Protein AF-T1AMQ4-F1 (afdb_monomer_lite)

Structure (mmCIF, N/CA/C/O backbone):
data_AF-T1AMQ4-F1
#
_entry.id   AF-T1AMQ4-F1
#
loop_
_atom_site.group_PDB
_atom_site.id
_atom_site.type_symbol
_atom_site.label_atom_id
_atom_site.label_alt_id
_atom_site.label_comp_id
_atom_site.label_asym_id
_atom_site.label_entity_id
_atom_site.label_seq_id
_atom_site.pdbx_PDB_ins_code
_atom_site.Cartn_x
_atom_site.Cartn_y
_atom_site.Cartn_z
_atom_site.occupancy
_atom_site.B_iso_or_equiv
_atom_site.auth_seq_id
_atom_site.auth_comp_id
_atom_site.auth_asym_id
_atom_site.auth_atom_id
_atom_site.pdbx_PDB_model_num
ATOM 1 N N . MET A 1 1 ? -15.535 1.889 -0.264 1.00 90.69 1 MET A N 1
ATOM 2 C CA . MET A 1 1 ? -16.065 0.651 0.344 1.00 90.69 1 MET A CA 1
ATOM 3 C C . MET A 1 1 ? -16.489 -0.374 -0.692 1.00 90.69 1 MET A C 1
ATOM 5 O O . MET A 1 1 ? -15.820 -1.387 -0.730 1.00 90.69 1 MET A O 1
ATOM 9 N N . GLY A 1 2 ? -17.462 -0.121 -1.583 1.00 95.06 2 GLY A N 1
ATOM 10 C CA . GLY A 1 2 ? -17.962 -1.152 -2.522 1.00 95.06 2 GLY A CA 1
ATOM 11 C C . GLY A 1 2 ? -16.891 -1.963 -3.276 1.00 95.06 2 GLY A C 1
ATOM 12 O O . GLY A 1 2 ? -16.943 -3.185 -3.265 1.00 95.06 2 GLY A O 1
ATOM 13 N N . MET A 1 3 ? -15.860 -1.313 -3.836 1.00 96.38 3 MET A N 1
ATOM 14 C CA . MET A 1 3 ? -14.750 -2.031 -4.492 1.00 96.38 3 MET A CA 1
ATOM 15 C C . MET A 1 3 ? -13.943 -2.923 -3.535 1.00 96.38 3 MET A C 1
ATOM 17 O O . MET A 1 3 ? -13.538 -4.012 -3.921 1.00 96.38 3 MET A O 1
ATOM 21 N N . MET A 1 4 ? -13.717 -2.480 -2.294 1.00 97.81 4 MET A N 1
ATOM 22 C CA . MET A 1 4 ? -12.993 -3.271 -1.291 1.00 97.81 4 MET A CA 1
ATOM 23 C C . MET A 1 4 ? -13.820 -4.471 -0.836 1.00 97.81 4 MET A C 1
ATOM 25 O O . MET A 1 4 ? -13.257 -5.541 -0.640 1.00 97.81 4 MET A O 1
ATOM 29 N N . THR A 1 5 ? -15.141 -4.310 -0.709 1.00 98.25 5 THR A N 1
ATOM 30 C CA . THR A 1 5 ? -16.063 -5.411 -0.404 1.00 98.25 5 THR A CA 1
ATOM 31 C C . THR A 1 5 ? -15.952 -6.499 -1.466 1.00 98.25 5 THR A C 1
ATOM 33 O O . THR A 1 5 ? -15.580 -7.620 -1.145 1.00 98.25 5 THR A O 1
ATOM 36 N N . VAL A 1 6 ? -16.129 -6.137 -2.741 1.00 98.50 6 VAL A N 1
ATOM 37 C CA . VAL A 1 6 ? -16.009 -7.093 -3.852 1.00 98.50 6 VAL A CA 1
ATOM 38 C C . VAL A 1 6 ? -14.619 -7.730 -3.884 1.00 98.50 6 VAL A C 1
ATOM 40 O O . VAL A 1 6 ? -14.510 -8.944 -3.987 1.00 98.50 6 VAL A O 1
ATOM 43 N N . ALA A 1 7 ? -13.542 -6.947 -3.738 1.00 98.25 7 ALA A N 1
ATOM 44 C CA . ALA A 1 7 ? -12.181 -7.489 -3.708 1.00 98.25 7 ALA A CA 1
ATOM 45 C C . ALA A 1 7 ? -11.971 -8.505 -2.571 1.00 98.25 7 ALA A C 1
ATOM 47 O O . ALA A 1 7 ? -11.288 -9.502 -2.770 1.00 98.25 7 ALA A O 1
ATOM 48 N N . THR A 1 8 ? -12.571 -8.271 -1.402 1.00 98.12 8 THR A N 1
ATOM 49 C CA . THR A 1 8 ? -12.505 -9.182 -0.244 1.00 98.12 8 THR A CA 1
ATOM 50 C C . THR A 1 8 ? -13.215 -10.507 -0.526 1.00 98.12 8 THR A C 1
ATOM 52 O O . THR A 1 8 ? -12.773 -11.551 -0.053 1.00 98.12 8 THR A O 1
ATOM 55 N N . GLU A 1 9 ? -14.294 -10.469 -1.309 1.00 97.81 9 GLU A N 1
ATOM 56 C CA . GLU A 1 9 ? -15.089 -11.643 -1.682 1.00 97.81 9 GLU A CA 1
ATOM 57 C C . GLU A 1 9 ? -14.440 -12.471 -2.798 1.00 97.81 9 GLU A C 1
ATOM 59 O O . GLU A 1 9 ? -14.541 -13.696 -2.788 1.00 97.81 9 GLU A O 1
ATOM 64 N N . VAL A 1 10 ? -13.788 -11.818 -3.768 1.00 98.19 10 VAL A N 1
ATOM 65 C CA . VAL A 1 10 ? -13.337 -12.481 -5.008 1.00 98.19 10 VAL A CA 1
ATOM 66 C C . VAL A 1 10 ? -11.830 -12.727 -5.091 1.00 98.19 10 VAL A C 1
ATOM 68 O O . VAL A 1 10 ? -11.391 -13.458 -5.977 1.00 98.19 10 VAL A O 1
ATOM 71 N N . ILE A 1 11 ? -11.023 -12.127 -4.209 1.00 98.31 11 ILE A N 1
ATOM 72 C CA . ILE A 1 11 ? -9.564 -12.302 -4.198 1.00 98.31 11 ILE A CA 1
ATOM 73 C C . ILE A 1 11 ? -9.145 -13.071 -2.950 1.00 98.31 11 ILE A C 1
ATOM 75 O O . ILE A 1 11 ? -9.345 -12.630 -1.819 1.00 98.31 11 ILE A O 1
ATOM 79 N N . ASP A 1 12 ? -8.457 -14.186 -3.176 1.00 98.25 12 ASP A N 1
ATOM 80 C CA . ASP A 1 12 ? -7.805 -14.959 -2.130 1.00 98.25 12 ASP A CA 1
ATOM 81 C C . ASP A 1 12 ? -6.280 -14.859 -2.261 1.00 98.25 12 ASP A C 1
ATOM 83 O O . ASP A 1 12 ? -5.667 -15.447 -3.157 1.00 98.25 12 ASP A O 1
ATOM 87 N N . LEU A 1 13 ? -5.650 -14.111 -1.348 1.00 97.62 13 LEU A N 1
ATOM 88 C CA . LEU A 1 13 ? -4.200 -13.931 -1.339 1.00 97.62 13 LEU A CA 1
ATOM 89 C C . LEU A 1 13 ? -3.428 -15.220 -1.077 1.00 97.62 13 LEU A C 1
ATOM 91 O O . LEU A 1 13 ? -2.251 -15.281 -1.426 1.00 97.62 13 LEU A O 1
ATOM 95 N N . THR A 1 14 ? -4.051 -16.246 -0.491 1.00 96.56 14 THR A N 1
ATOM 96 C CA . THR A 1 14 ? -3.377 -17.530 -0.248 1.00 96.56 14 THR A CA 1
ATOM 97 C C . THR A 1 14 ? -3.033 -18.264 -1.545 1.00 96.56 14 THR A C 1
ATOM 99 O O . THR A 1 14 ? -2.117 -19.084 -1.555 1.00 96.56 14 THR A O 1
ATOM 102 N N . HIS A 1 15 ? -3.696 -17.900 -2.646 1.00 96.88 15 HIS A N 1
ATOM 103 C CA . HIS A 1 15 ? -3.456 -18.424 -3.989 1.00 96.88 15 HIS A CA 1
ATOM 104 C C . HIS A 1 15 ? -2.796 -17.400 -4.931 1.00 96.88 15 HIS A C 1
ATOM 106 O O . HIS A 1 15 ? -2.430 -17.740 -6.055 1.00 96.88 15 HIS A O 1
ATOM 112 N N . HIS A 1 16 ? -2.640 -16.142 -4.509 1.00 96.56 16 HIS A N 1
ATOM 113 C CA . HIS A 1 16 ? -2.157 -15.065 -5.371 1.00 96.56 16 HIS A CA 1
ATOM 114 C C . HIS A 1 16 ? -0.629 -14.910 -5.332 1.00 96.56 16 HIS A C 1
ATOM 116 O O . HIS A 1 16 ? -0.027 -14.621 -4.292 1.00 96.56 16 HIS A O 1
ATOM 122 N N . THR A 1 17 ? -0.005 -14.949 -6.508 1.00 92.00 17 THR A N 1
ATOM 123 C CA . THR A 1 17 ? 1.423 -14.663 -6.710 1.00 92.00 17 THR A CA 1
ATOM 124 C C . THR A 1 17 ? 1.613 -13.555 -7.738 1.00 92.00 17 THR A C 1
ATOM 126 O O . THR A 1 17 ? 0.901 -13.514 -8.737 1.00 92.00 17 THR A O 1
ATOM 129 N N . GLY A 1 18 ? 2.604 -12.687 -7.537 1.00 86.62 18 GLY A N 1
ATOM 130 C CA . GLY A 1 18 ? 2.951 -11.644 -8.499 1.00 86.62 18 GLY A CA 1
ATOM 131 C C . GLY A 1 18 ? 4.322 -11.037 -8.219 1.00 86.62 18 GLY A C 1
ATOM 132 O O . GLY A 1 18 ? 4.843 -11.153 -7.112 1.00 86.62 18 GLY A O 1
ATOM 133 N N . GLU A 1 19 ? 4.895 -10.381 -9.227 1.00 84.50 19 GLU A N 1
ATOM 134 C CA . GLU A 1 19 ? 6.233 -9.770 -9.152 1.00 84.50 19 GLU A CA 1
ATOM 135 C C . GLU A 1 19 ? 6.268 -8.536 -8.227 1.00 84.50 19 GLU A C 1
ATOM 137 O O . GLU A 1 19 ? 7.298 -8.208 -7.633 1.00 84.50 19 GLU A O 1
ATOM 142 N N . HIS A 1 20 ? 5.135 -7.840 -8.081 1.00 85.69 20 HIS A N 1
ATOM 143 C CA . HIS A 1 20 ? 5.026 -6.675 -7.209 1.00 85.69 20 HIS A CA 1
ATOM 144 C C . HIS A 1 20 ? 4.692 -7.069 -5.760 1.00 85.69 20 HIS A C 1
ATOM 146 O O . HIS A 1 20 ? 3.763 -7.851 -5.533 1.00 85.69 20 HIS A O 1
ATOM 152 N N . PRO A 1 21 ? 5.380 -6.479 -4.760 1.00 90.25 21 PRO A N 1
ATOM 153 C CA . PRO A 1 21 ? 5.046 -6.684 -3.357 1.00 90.25 21 PRO A CA 1
ATOM 154 C C . PRO A 1 21 ? 3.602 -6.279 -3.051 1.00 90.25 21 PRO A C 1
ATOM 156 O O . PRO A 1 21 ? 3.174 -5.180 -3.405 1.00 90.25 21 PRO A O 1
ATOM 159 N N . ARG A 1 22 ? 2.893 -7.162 -2.345 1.00 96.19 22 ARG A N 1
ATOM 160 C CA . ARG A 1 22 ? 1.504 -6.990 -1.902 1.00 96.19 22 ARG A CA 1
ATOM 161 C C . ARG A 1 22 ? 1.293 -7.614 -0.529 1.00 96.19 22 ARG A C 1
ATOM 163 O O . ARG A 1 22 ? 1.898 -8.651 -0.241 1.00 96.19 22 ARG A O 1
ATOM 170 N N . MET A 1 23 ? 0.417 -7.019 0.267 1.00 97.38 23 MET A N 1
ATOM 171 C CA . MET A 1 23 ? -0.064 -7.506 1.560 1.00 97.38 23 MET A CA 1
ATOM 172 C C . MET A 1 23 ? -1.590 -7.623 1.658 1.00 97.38 23 MET A C 1
ATOM 174 O O . MET A 1 23 ? -2.072 -8.239 2.608 1.00 97.38 23 MET A O 1
ATOM 178 N N . GLY A 1 24 ? -2.328 -7.052 0.700 1.00 97.94 24 GLY A N 1
ATOM 179 C CA . GLY A 1 24 ? -3.790 -6.996 0.707 1.00 97.94 24 GLY A CA 1
ATOM 180 C C . GLY A 1 24 ? -4.422 -7.322 -0.644 1.00 97.94 24 GLY A C 1
ATOM 181 O O . GLY A 1 24 ? -3.849 -7.007 -1.685 1.00 97.94 24 GLY A O 1
ATOM 182 N N . ALA A 1 25 ? -5.630 -7.896 -0.627 1.00 98.19 25 ALA A N 1
ATOM 183 C CA . ALA A 1 25 ? -6.497 -7.995 -1.807 1.00 98.19 25 ALA A CA 1
ATOM 184 C C . ALA A 1 25 ? -6.820 -6.595 -2.352 1.00 98.19 25 ALA A C 1
ATOM 186 O O . ALA A 1 25 ? -6.762 -6.339 -3.551 1.00 98.19 25 ALA A O 1
ATOM 187 N N . THR A 1 26 ? -7.075 -5.656 -1.439 1.00 98.38 26 THR A N 1
ATOM 188 C CA . THR A 1 26 ? -6.833 -4.232 -1.674 1.00 98.38 26 THR A CA 1
ATOM 189 C C . THR A 1 26 ? -5.566 -3.853 -0.922 1.00 98.38 26 THR A C 1
ATOM 191 O O . THR A 1 26 ? -5.584 -3.740 0.298 1.00 98.38 26 THR A O 1
ATOM 194 N N . ASP A 1 27 ? -4.459 -3.689 -1.640 1.00 98.12 27 ASP A N 1
ATOM 195 C CA . ASP A 1 27 ? -3.150 -3.474 -1.017 1.00 98.12 27 ASP A CA 1
ATOM 196 C C . ASP A 1 27 ? -2.981 -2.053 -0.454 1.00 98.12 27 ASP A C 1
ATOM 198 O O . ASP A 1 27 ? -2.527 -1.865 0.677 1.00 98.12 27 ASP A O 1
ATOM 202 N N . VAL A 1 28 ? -3.376 -1.038 -1.234 1.00 98.06 28 VAL A N 1
ATOM 203 C CA . VAL A 1 28 ? -3.237 0.373 -0.859 1.00 98.06 28 VAL A CA 1
ATOM 204 C C . VAL A 1 28 ? -4.424 1.218 -1.325 1.00 98.06 28 VAL A C 1
ATOM 206 O O . VAL A 1 28 ? -4.867 1.098 -2.467 1.00 98.06 28 VAL A O 1
ATOM 209 N N . VAL A 1 29 ? -4.908 2.117 -0.462 1.00 98.31 29 VAL A N 1
ATOM 210 C CA . VAL A 1 29 ? -5.935 3.122 -0.782 1.00 98.31 29 VAL A CA 1
ATOM 211 C C . VAL A 1 29 ? -5.427 4.523 -0.415 1.00 98.31 29 VAL A C 1
ATOM 213 O O . VAL A 1 29 ? -5.522 4.936 0.744 1.00 98.31 29 VAL A O 1
ATOM 216 N N . PRO A 1 30 ? -4.856 5.270 -1.377 1.00 97.69 30 PRO A N 1
ATOM 217 C CA . PRO A 1 30 ? -4.438 6.647 -1.156 1.00 97.69 30 PRO A CA 1
ATOM 218 C C . PRO A 1 30 ? -5.579 7.642 -1.383 1.00 97.69 30 PRO A C 1
ATOM 220 O O . PRO A 1 30 ? -6.268 7.590 -2.401 1.00 97.69 30 PRO A O 1
ATOM 223 N N . PHE A 1 31 ? -5.682 8.632 -0.506 1.00 98.31 31 PHE A N 1
ATOM 224 C CA . PHE A 1 31 ? -6.377 9.886 -0.760 1.00 98.31 31 PHE A CA 1
ATOM 225 C C . PHE A 1 31 ? -5.361 10.937 -1.211 1.00 98.31 31 PHE A C 1
ATOM 227 O O . PHE A 1 31 ? -4.375 11.208 -0.525 1.00 98.31 31 PHE A O 1
ATOM 234 N N . VAL A 1 32 ? -5.592 11.513 -2.387 1.00 97.81 32 VAL A N 1
ATOM 235 C CA . VAL A 1 32 ? -4.741 12.557 -2.961 1.00 97.81 32 VAL A CA 1
ATOM 236 C C . VAL A 1 32 ? -5.572 13.834 -3.047 1.00 97.81 32 VAL A C 1
ATOM 238 O O . VAL A 1 32 ? -6.578 13.828 -3.761 1.00 97.81 32 VAL A O 1
ATOM 241 N N . PRO A 1 33 ? -5.217 14.905 -2.318 1.00 96.88 33 PRO A N 1
ATOM 242 C CA . PRO A 1 33 ? -5.924 16.172 -2.436 1.00 96.88 33 PRO A CA 1
ATOM 243 C C . PRO A 1 33 ? -5.680 16.782 -3.822 1.00 96.88 33 PRO A C 1
ATOM 245 O O . PRO A 1 33 ? -4.552 16.795 -4.316 1.00 96.88 33 PRO A O 1
ATOM 248 N N . LEU A 1 34 ? -6.747 17.275 -4.452 1.00 95.19 34 LEU A N 1
ATOM 249 C CA . LEU A 1 34 ? -6.724 17.930 -5.761 1.00 95.19 34 LEU A CA 1
ATOM 250 C C . LEU A 1 34 ? -7.446 19.281 -5.680 1.00 95.19 34 LEU A C 1
ATOM 252 O O . LEU A 1 34 ? -8.399 19.440 -4.915 1.00 95.19 34 LEU A O 1
ATOM 256 N N . GLY A 1 35 ? -7.028 20.244 -6.504 1.00 94.31 35 GLY A N 1
ATOM 257 C CA . GLY A 1 35 ? -7.622 21.582 -6.516 1.00 94.31 35 GLY A CA 1
ATOM 258 C C . GLY A 1 35 ? -7.431 22.300 -5.177 1.00 94.31 35 GLY A C 1
ATOM 259 O O . GLY A 1 35 ? -6.304 22.438 -4.715 1.00 94.31 35 GLY A O 1
ATOM 260 N N . GLY A 1 36 ? -8.528 22.758 -4.567 1.00 95.38 36 GLY A N 1
ATOM 261 C CA . GLY A 1 36 ? -8.514 23.439 -3.265 1.00 95.38 36 GLY A CA 1
ATOM 262 C C . GLY A 1 36 ? -8.557 22.515 -2.042 1.00 95.38 36 GLY A C 1
ATOM 263 O O . GLY A 1 36 ? -8.585 23.023 -0.926 1.00 95.38 36 GLY A O 1
ATOM 264 N N . ALA A 1 37 ? -8.601 21.191 -2.231 1.00 97.38 37 ALA A N 1
ATOM 265 C CA . ALA A 1 37 ? -8.622 20.247 -1.117 1.00 97.38 37 ALA A CA 1
ATOM 266 C C . ALA A 1 37 ? -7.273 20.219 -0.381 1.00 97.38 37 ALA A C 1
ATOM 268 O O . ALA A 1 37 ? -6.218 20.364 -1.003 1.00 97.38 37 ALA A O 1
ATOM 269 N N . THR A 1 38 ? -7.294 19.975 0.929 1.00 97.56 38 THR A N 1
ATOM 270 C CA . THR A 1 38 ? -6.077 19.956 1.756 1.00 97.56 38 THR A CA 1
ATOM 271 C C . THR A 1 38 ? -5.616 18.542 2.109 1.00 97.56 38 THR A C 1
ATOM 273 O O . THR A 1 38 ? -6.371 17.566 2.049 1.00 97.56 38 THR A O 1
ATOM 276 N N . VAL A 1 39 ? -4.349 18.407 2.511 1.00 96.75 39 VAL A N 1
ATOM 277 C CA . VAL A 1 39 ? -3.809 17.122 2.984 1.00 96.75 39 VAL A CA 1
ATOM 278 C C . VAL A 1 39 ? -4.543 16.662 4.244 1.00 96.75 39 VAL A C 1
ATOM 280 O O . VAL A 1 39 ? -4.838 15.480 4.382 1.00 96.75 39 VAL A O 1
ATOM 283 N N . GLU A 1 40 ? -4.921 17.579 5.130 1.00 97.81 40 GLU A N 1
ATOM 284 C CA . GLU A 1 40 ? -5.649 17.279 6.364 1.00 97.81 40 GLU A CA 1
ATOM 285 C C . GLU A 1 40 ? -7.046 16.714 6.070 1.00 97.81 40 GLU A C 1
ATOM 287 O O . GLU A 1 40 ? -7.514 15.815 6.768 1.00 97.81 40 GLU A O 1
ATOM 292 N N . GLU A 1 41 ? -7.721 17.200 5.024 1.00 98.19 41 GLU A N 1
ATOM 293 C CA . GLU A 1 41 ? -8.982 16.617 4.550 1.00 98.19 41 GLU A CA 1
ATOM 294 C C . GLU A 1 41 ? -8.791 15.186 4.044 1.00 98.19 41 GLU A C 1
ATOM 296 O O . GLU A 1 41 ? -9.579 14.297 4.385 1.00 98.19 41 GLU A O 1
ATOM 301 N N . ALA A 1 42 ? -7.722 14.947 3.280 1.00 98.44 42 ALA A N 1
ATOM 302 C CA . ALA A 1 42 ? -7.358 13.618 2.805 1.00 98.44 42 ALA A CA 1
ATOM 303 C C . ALA A 1 42 ? -7.009 12.665 3.965 1.00 98.44 42 ALA A C 1
ATOM 305 O O . ALA A 1 42 ? -7.443 11.513 3.952 1.00 98.44 42 ALA A O 1
ATOM 306 N N . VAL A 1 43 ? -6.303 13.138 5.000 1.00 98.69 43 VAL A N 1
ATOM 307 C CA . VAL A 1 43 ? -6.009 12.360 6.219 1.00 98.69 43 VAL A CA 1
ATOM 308 C C . VAL A 1 43 ? -7.303 11.977 6.937 1.00 98.69 43 VAL A C 1
ATOM 310 O O . VAL A 1 43 ? -7.522 10.797 7.205 1.00 98.69 43 VAL A O 1
ATOM 313 N N . ARG A 1 44 ? -8.226 12.926 7.146 1.00 98.62 44 ARG A N 1
ATOM 314 C CA . ARG A 1 44 ? -9.535 12.631 7.761 1.00 98.62 44 ARG A CA 1
ATOM 315 C C . ARG A 1 44 ? -10.352 11.618 6.957 1.00 98.62 44 ARG A C 1
ATOM 317 O O . ARG A 1 44 ? -11.158 10.875 7.517 1.00 98.62 44 ARG A O 1
ATOM 324 N N . LEU A 1 45 ? -10.217 11.596 5.631 1.00 98.44 45 LEU A N 1
ATOM 325 C CA . LEU A 1 45 ? -10.841 10.571 4.789 1.00 98.44 45 LEU A CA 1
ATOM 326 C C . LEU A 1 45 ? -10.171 9.203 4.964 1.00 98.44 45 LEU A C 1
ATOM 328 O O . LEU A 1 45 ? -10.887 8.212 5.103 1.00 98.44 45 LEU A O 1
ATOM 332 N N . ALA A 1 46 ? -8.838 9.159 5.008 1.00 98.62 46 ALA A N 1
ATOM 333 C CA . ALA A 1 46 ? -8.066 7.941 5.239 1.00 98.62 46 ALA A CA 1
ATOM 334 C C . ALA A 1 46 ? -8.428 7.279 6.576 1.00 98.62 46 ALA A C 1
ATOM 336 O O . ALA A 1 46 ? -8.742 6.091 6.606 1.00 98.62 46 ALA A O 1
ATOM 337 N N . GLU A 1 47 ? -8.475 8.055 7.658 1.00 98.62 47 GLU A N 1
ATOM 338 C CA . GLU A 1 47 ? -8.835 7.562 8.991 1.00 98.62 47 GLU A CA 1
ATOM 339 C C . GLU A 1 47 ? -10.276 7.045 9.038 1.00 98.62 47 GLU A C 1
ATOM 341 O O . GLU A 1 47 ? -10.518 5.915 9.461 1.00 98.62 47 GLU A O 1
ATOM 346 N N . ARG A 1 48 ? -11.239 7.824 8.521 1.00 98.62 48 ARG A N 1
ATOM 347 C CA . ARG A 1 48 ? -12.649 7.398 8.462 1.00 98.62 48 ARG A CA 1
ATOM 348 C C . ARG A 1 48 ? -12.836 6.131 7.638 1.00 98.62 48 ARG A C 1
ATOM 350 O O . ARG A 1 48 ? -13.670 5.298 7.987 1.00 98.62 48 ARG A O 1
ATOM 357 N N . LEU A 1 49 ? -12.101 5.989 6.535 1.00 98.69 49 LEU A N 1
ATOM 358 C CA . LEU A 1 49 ? -12.131 4.764 5.747 1.00 98.69 49 LEU A CA 1
ATOM 359 C C . LEU A 1 49 ? -11.525 3.597 6.533 1.00 98.69 49 LEU A C 1
ATOM 361 O O . LEU A 1 49 ? -12.115 2.523 6.525 1.00 98.69 49 LEU A O 1
ATOM 365 N N . GLY A 1 50 ? -10.400 3.802 7.222 1.00 98.56 50 GLY A N 1
ATOM 366 C CA . GLY A 1 50 ? -9.735 2.766 8.012 1.00 98.56 50 GLY A CA 1
ATOM 367 C C . GLY A 1 50 ? -10.644 2.154 9.079 1.00 98.56 50 GLY A C 1
ATOM 368 O O . GLY A 1 50 ? -10.804 0.936 9.126 1.00 98.56 50 GLY A O 1
ATOM 369 N N . GLU A 1 51 ? -11.328 2.996 9.856 1.00 98.62 51 GLU A N 1
ATOM 370 C CA . GLU A 1 51 ? -12.299 2.546 10.866 1.00 98.62 51 GLU A CA 1
ATOM 371 C C . GLU A 1 51 ? -13.441 1.725 10.251 1.00 98.62 51 GLU A C 1
ATOM 373 O O . GLU A 1 51 ? -13.837 0.681 10.775 1.00 98.62 51 GLU A O 1
ATOM 378 N N . ARG A 1 52 ? -13.958 2.162 9.097 1.00 98.56 52 ARG A N 1
ATOM 379 C CA . ARG A 1 52 ? -15.018 1.441 8.382 1.00 98.56 52 ARG A CA 1
ATOM 380 C C . ARG A 1 52 ? -14.545 0.115 7.809 1.00 98.56 52 ARG A C 1
ATOM 382 O O . ARG A 1 52 ? -15.282 -0.858 7.883 1.00 98.56 52 ARG A O 1
ATOM 389 N N . VAL A 1 53 ? -13.339 0.060 7.248 1.00 98.62 53 VAL A N 1
ATOM 390 C CA . VAL A 1 53 ? -12.768 -1.173 6.692 1.00 98.62 53 VAL A CA 1
ATOM 391 C C . VAL A 1 53 ? -12.603 -2.225 7.779 1.00 98.62 53 VAL A C 1
ATOM 393 O O . VAL A 1 53 ? -13.019 -3.363 7.580 1.00 98.62 53 VAL A O 1
ATOM 396 N N . TRP A 1 54 ? -12.080 -1.841 8.942 1.00 98.56 54 TRP A N 1
ATOM 397 C CA . TRP A 1 54 ? -12.007 -2.757 10.071 1.00 98.56 54 TRP A CA 1
ATOM 398 C C . TRP A 1 54 ? -13.402 -3.223 10.510 1.00 98.56 54 TRP A C 1
ATOM 400 O O . TRP A 1 54 ? -13.662 -4.422 10.570 1.00 98.56 54 TRP A O 1
ATOM 410 N N . LYS A 1 55 ? -14.324 -2.285 10.759 1.00 98.44 55 LYS A N 1
ATOM 411 C CA . LYS A 1 55 ? -15.664 -2.594 11.279 1.00 98.44 55 LYS A CA 1
ATOM 412 C C . LYS A 1 55 ? -16.515 -3.438 10.326 1.00 98.44 55 LYS A C 1
ATOM 414 O O . LYS A 1 55 ? -17.271 -4.287 10.783 1.00 98.44 55 LYS A O 1
ATOM 419 N N . GLU A 1 56 ? -16.454 -3.151 9.029 1.00 98.25 56 GLU A N 1
ATOM 420 C CA . GLU A 1 56 ? -17.342 -3.745 8.022 1.00 98.25 56 GLU A CA 1
ATOM 421 C C . GLU A 1 56 ? -16.723 -4.981 7.350 1.00 98.25 56 GLU A C 1
ATOM 423 O O . GLU A 1 56 ? -17.469 -5.861 6.936 1.00 98.25 56 GLU A O 1
ATOM 428 N N . LEU A 1 57 ? -15.388 -5.061 7.233 1.00 98.19 57 LEU A N 1
ATOM 429 C CA . LEU A 1 57 ? -14.698 -6.131 6.492 1.00 98.19 57 LEU A CA 1
ATOM 430 C C . LEU A 1 57 ? -13.741 -6.967 7.356 1.00 98.19 57 LEU A C 1
ATOM 432 O O . LEU A 1 57 ? -13.221 -7.970 6.878 1.00 98.19 57 LEU A O 1
ATOM 436 N N . GLY A 1 58 ? -13.459 -6.569 8.602 1.00 98.31 58 GLY A N 1
ATOM 437 C CA . GLY A 1 58 ? -12.520 -7.287 9.473 1.00 98.31 58 GLY A CA 1
ATOM 438 C C . GLY A 1 58 ? -11.076 -7.290 8.959 1.00 98.31 58 GLY A C 1
ATOM 439 O O . GLY A 1 58 ? -10.291 -8.167 9.317 1.00 98.31 58 GLY A O 1
ATOM 440 N N . ILE A 1 59 ? -10.721 -6.340 8.088 1.00 98.69 59 ILE A N 1
ATOM 441 C CA . ILE A 1 59 ? -9.371 -6.218 7.530 1.00 98.69 59 ILE A CA 1
ATOM 442 C C . ILE A 1 59 ? -8.574 -5.240 8.402 1.00 98.69 59 ILE A C 1
ATOM 444 O O . ILE A 1 59 ? -9.014 -4.098 8.565 1.00 98.69 59 ILE A O 1
ATOM 448 N N . PRO A 1 60 ? -7.411 -5.638 8.952 1.00 98.62 60 PRO A N 1
ATOM 449 C CA . PRO A 1 60 ? -6.560 -4.727 9.709 1.00 98.62 60 PRO A CA 1
ATOM 450 C C . PRO A 1 60 ? -5.975 -3.638 8.802 1.00 98.62 60 PRO A C 1
ATOM 452 O O . PRO A 1 60 ? -5.605 -3.887 7.647 1.00 98.62 60 PRO A O 1
ATOM 455 N N . VAL A 1 61 ? -5.860 -2.427 9.347 1.00 98.75 61 VAL A N 1
ATOM 456 C CA . VAL A 1 61 ? -5.461 -1.238 8.586 1.00 98.75 61 VAL A CA 1
ATOM 457 C C . VAL A 1 61 ? -4.166 -0.656 9.126 1.00 98.75 61 VAL A C 1
ATOM 459 O O . VAL A 1 61 ? -4.024 -0.407 10.323 1.00 98.75 61 VAL A O 1
ATOM 462 N N . TYR A 1 62 ? -3.245 -0.367 8.214 1.00 98.62 62 TYR A N 1
ATOM 463 C CA . TYR A 1 62 ? -2.070 0.454 8.472 1.00 98.62 62 TYR A CA 1
ATOM 464 C C . TYR A 1 62 ? -2.284 1.835 7.863 1.00 98.62 62 TYR A C 1
ATOM 466 O O . TYR A 1 62 ? -2.552 1.957 6.665 1.00 98.62 62 TYR A O 1
ATOM 474 N N . LEU A 1 63 ? -2.155 2.880 8.673 1.00 98.69 63 LEU A N 1
ATOM 475 C CA . LEU A 1 63 ? -2.188 4.247 8.181 1.00 98.69 63 LEU A CA 1
ATOM 476 C C . LEU A 1 63 ? -0.791 4.657 7.713 1.00 98.69 63 LEU A C 1
ATOM 478 O O . LEU A 1 63 ? 0.192 4.450 8.426 1.00 98.69 63 LEU A O 1
ATOM 482 N N . TYR A 1 64 ? -0.698 5.218 6.507 1.00 98.50 64 TYR A N 1
ATOM 483 C CA . TYR A 1 64 ? 0.586 5.535 5.875 1.00 98.50 64 TYR A CA 1
ATOM 484 C C . TYR A 1 64 ? 0.633 6.946 5.271 1.00 98.50 64 TYR A C 1
ATOM 486 O O . TYR A 1 64 ? -0.383 7.641 5.152 1.00 98.50 64 TYR A O 1
ATOM 494 N N . GLY A 1 65 ? 1.832 7.366 4.856 1.00 97.12 65 GLY A N 1
ATOM 495 C CA . GLY A 1 65 ? 2.053 8.684 4.263 1.00 97.12 65 GLY A CA 1
ATOM 496 C C . GLY A 1 65 ? 1.747 9.792 5.266 1.00 97.12 65 GLY A C 1
ATOM 497 O O . GLY A 1 65 ? 2.101 9.682 6.436 1.00 97.12 65 GLY A O 1
ATOM 498 N N . SER A 1 66 ? 1.040 10.835 4.837 1.00 98.00 66 SER A N 1
ATOM 499 C CA . SER A 1 66 ? 0.630 11.941 5.714 1.00 98.00 66 SER A CA 1
ATOM 500 C C . SER A 1 66 ? -0.382 11.530 6.791 1.00 98.00 66 SER A C 1
ATOM 502 O O . SER A 1 66 ? -0.596 12.292 7.725 1.00 98.00 66 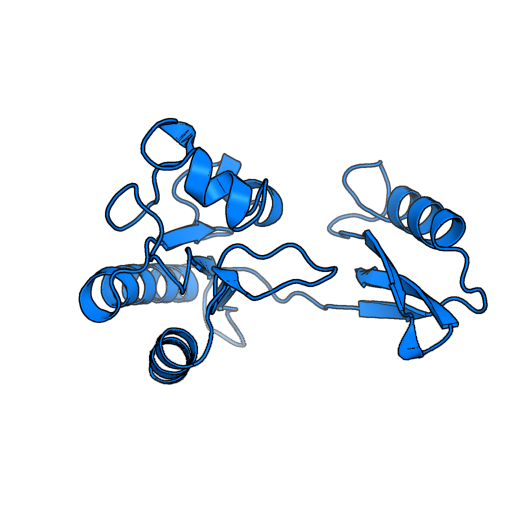SER A O 1
ATOM 504 N N . ALA A 1 67 ? -1.000 10.347 6.679 1.00 98.31 67 ALA A N 1
ATOM 505 C CA . ALA A 1 67 ? -1.899 9.804 7.701 1.00 98.31 67 ALA A CA 1
ATOM 506 C C . ALA A 1 67 ? -1.184 8.874 8.700 1.00 98.31 67 ALA A C 1
ATOM 508 O O . ALA A 1 67 ? -1.824 8.330 9.597 1.00 98.31 67 ALA A O 1
ATOM 509 N N . ALA A 1 68 ? 0.120 8.638 8.532 1.00 98.00 68 ALA A N 1
ATOM 510 C CA . ALA A 1 68 ? 0.865 7.719 9.380 1.00 98.00 68 ALA A CA 1
ATOM 511 C C . ALA A 1 68 ? 0.855 8.172 10.848 1.00 98.00 68 ALA A C 1
ATOM 513 O O . ALA A 1 68 ? 1.260 9.287 11.168 1.00 98.00 68 ALA A O 1
ATOM 514 N N . ARG A 1 69 ? 0.455 7.273 11.755 1.00 96.81 69 ARG A N 1
ATOM 515 C CA . ARG A 1 69 ? 0.519 7.509 13.212 1.00 96.81 69 ARG A CA 1
ATOM 516 C C . ARG A 1 69 ? 1.907 7.268 13.797 1.00 96.81 69 ARG A C 1
ATOM 518 O O . ARG A 1 69 ? 2.177 7.661 14.928 1.00 96.81 69 ARG A O 1
ATOM 525 N N . ARG A 1 70 ? 2.775 6.598 13.037 1.00 95.69 70 ARG A N 1
ATOM 526 C CA . ARG A 1 70 ? 4.155 6.304 13.420 1.00 95.69 70 ARG A CA 1
ATOM 527 C C . ARG A 1 70 ? 5.119 6.735 12.311 1.00 95.69 70 ARG A C 1
ATOM 529 O O . ARG A 1 70 ? 4.802 6.492 11.141 1.00 95.69 70 ARG A O 1
ATOM 536 N N . PRO A 1 71 ? 6.278 7.337 12.634 1.00 95.62 71 PRO A N 1
ATOM 537 C CA . PRO A 1 71 ? 7.222 7.836 11.630 1.00 95.62 71 PRO A CA 1
ATOM 538 C C . PRO A 1 71 ? 7.651 6.782 10.599 1.00 95.62 71 PRO A C 1
ATOM 540 O O . PRO A 1 71 ? 7.736 7.066 9.407 1.00 95.62 71 PRO A O 1
ATOM 543 N N . GLU A 1 72 ? 7.851 5.538 11.027 1.00 94.25 72 GLU A N 1
ATOM 544 C CA . GLU A 1 72 ? 8.257 4.425 10.169 1.00 94.25 72 GLU A CA 1
ATOM 545 C C . GLU A 1 72 ? 7.188 4.009 9.144 1.00 94.25 72 GLU A C 1
ATOM 547 O O . GLU A 1 72 ? 7.506 3.340 8.162 1.00 94.25 72 GLU A O 1
ATOM 552 N N . ARG A 1 73 ? 5.926 4.419 9.335 1.00 96.06 73 ARG A N 1
ATOM 553 C CA . ARG A 1 73 ? 4.803 4.109 8.431 1.00 96.06 73 ARG A CA 1
ATOM 554 C C . ARG A 1 73 ? 4.550 5.184 7.390 1.00 96.06 73 ARG A C 1
ATOM 556 O O . ARG A 1 73 ? 3.723 4.986 6.504 1.00 96.06 73 ARG A O 1
ATOM 563 N N . VAL A 1 74 ? 5.277 6.300 7.441 1.00 96.38 74 VAL A N 1
ATOM 564 C CA . VAL A 1 74 ? 5.237 7.291 6.358 1.00 96.38 74 VAL A CA 1
ATOM 565 C C . VAL A 1 74 ? 5.594 6.611 5.031 1.00 96.38 74 VAL A C 1
ATOM 567 O O . VAL A 1 74 ? 4.950 6.859 4.009 1.00 96.38 74 VAL A O 1
ATOM 570 N N . ASP A 1 75 ? 6.558 5.683 5.053 1.00 92.75 75 ASP A N 1
ATOM 571 C CA . ASP A 1 75 ? 6.994 4.961 3.866 1.00 92.75 75 ASP A CA 1
ATOM 572 C C . ASP A 1 75 ? 6.211 3.659 3.615 1.00 92.75 75 ASP A C 1
ATOM 574 O O . ASP A 1 75 ? 6.321 2.672 4.340 1.00 92.75 75 ASP A O 1
ATOM 578 N N . LEU A 1 76 ? 5.455 3.616 2.515 1.00 94.06 76 LEU A N 1
ATOM 579 C CA . LEU A 1 76 ? 4.625 2.461 2.149 1.00 94.06 76 LEU A CA 1
ATOM 580 C C . LEU A 1 76 ? 5.407 1.127 1.994 1.00 94.06 76 LEU A C 1
ATOM 582 O O . LEU A 1 76 ? 4.907 0.090 2.432 1.00 94.06 76 LEU A O 1
ATOM 586 N N . PRO A 1 77 ? 6.605 1.079 1.375 1.00 92.38 77 PRO A N 1
ATOM 587 C CA . PRO A 1 77 ? 7.473 -0.098 1.403 1.00 92.38 77 PRO A CA 1
ATOM 588 C C . PRO A 1 77 ? 7.815 -0.612 2.805 1.00 92.38 77 PRO A C 1
ATOM 590 O O . PRO A 1 77 ? 7.913 -1.825 2.972 1.00 92.38 77 PRO A O 1
ATOM 593 N N . ALA A 1 78 ? 7.978 0.267 3.800 1.00 93.44 78 ALA A N 1
ATOM 594 C CA . ALA A 1 78 ? 8.222 -0.151 5.179 1.00 93.44 78 ALA A CA 1
ATOM 595 C C . ALA A 1 78 ? 6.982 -0.834 5.775 1.00 93.44 78 ALA A C 1
ATOM 597 O O . ALA A 1 78 ? 7.100 -1.912 6.359 1.00 93.44 78 ALA A O 1
ATOM 598 N N . VAL A 1 79 ? 5.789 -0.279 5.530 1.00 96.19 79 VAL A N 1
ATOM 599 C CA . VAL A 1 79 ? 4.506 -0.889 5.929 1.00 96.19 79 VAL A CA 1
ATOM 600 C C . VAL A 1 79 ? 4.351 -2.288 5.318 1.00 96.19 79 VAL A C 1
ATOM 602 O O . VAL A 1 79 ? 4.117 -3.264 6.030 1.00 96.19 79 VAL A O 1
ATOM 605 N N . ARG A 1 80 ? 4.576 -2.414 4.004 1.00 95.19 80 ARG A N 1
ATOM 606 C CA . ARG A 1 80 ? 4.397 -3.665 3.242 1.00 95.19 80 ARG A CA 1
ATOM 607 C C . ARG A 1 80 ? 5.602 -4.609 3.283 1.00 95.19 80 ARG A C 1
ATOM 609 O O . ARG A 1 80 ? 5.667 -5.552 2.491 1.00 95.19 80 ARG A O 1
ATOM 616 N N . LYS A 1 81 ? 6.592 -4.362 4.148 1.00 94.44 81 LYS A N 1
ATOM 617 C CA . LYS A 1 81 ? 7.804 -5.189 4.225 1.00 94.44 81 LYS A CA 1
ATOM 618 C C . LYS A 1 81 ? 7.422 -6.656 4.450 1.00 94.44 81 LYS A C 1
ATOM 620 O O . LYS A 1 81 ? 6.615 -6.952 5.324 1.00 94.44 81 LYS A O 1
ATOM 625 N N . GLY A 1 82 ? 7.988 -7.560 3.651 1.00 94.25 82 GLY A N 1
ATOM 626 C CA . GLY A 1 82 ? 7.684 -8.997 3.708 1.00 94.25 82 GLY A CA 1
ATOM 627 C C . GLY A 1 82 ? 6.377 -9.421 3.024 1.00 94.25 82 GLY A C 1
ATOM 628 O O . GLY A 1 82 ? 6.110 -10.616 2.956 1.00 94.25 82 GLY A O 1
ATOM 629 N N . GLY A 1 83 ? 5.585 -8.483 2.490 1.00 96.12 83 GLY A N 1
ATOM 630 C CA . GLY A 1 83 ? 4.318 -8.784 1.821 1.00 96.12 83 GLY A CA 1
ATOM 631 C C . GLY A 1 83 ? 3.297 -9.475 2.730 1.00 96.12 83 GLY A C 1
ATOM 632 O O . GLY A 1 83 ? 3.390 -9.418 3.956 1.00 96.12 83 GLY A O 1
ATOM 633 N N . PHE A 1 84 ? 2.311 -10.128 2.116 1.00 97.12 84 PHE A N 1
ATOM 634 C CA . PHE A 1 84 ? 1.249 -10.862 2.805 1.00 97.12 84 PHE A CA 1
ATOM 635 C C . PHE A 1 84 ? 1.809 -11.958 3.716 1.00 97.12 84 PHE A C 1
ATOM 637 O O . PHE A 1 84 ? 1.406 -12.058 4.872 1.00 97.12 84 PHE A O 1
ATOM 644 N N . GLU A 1 85 ? 2.768 -12.742 3.225 1.00 96.44 85 GLU A N 1
ATOM 645 C CA . GLU A 1 85 ? 3.355 -13.868 3.949 1.00 96.44 85 GLU A CA 1
ATOM 646 C C . GLU A 1 85 ? 4.096 -13.397 5.200 1.00 96.44 85 GLU A C 1
ATOM 648 O O . GLU A 1 85 ? 3.817 -13.893 6.292 1.00 96.44 85 GLU A O 1
ATOM 653 N N . GLY A 1 86 ? 4.978 -12.400 5.060 1.00 96.06 86 GLY A N 1
ATOM 654 C CA . GLY A 1 86 ? 5.750 -11.869 6.182 1.00 96.06 86 GLY A CA 1
ATOM 655 C C . GLY A 1 86 ? 4.882 -11.143 7.208 1.00 96.06 86 GLY A C 1
ATOM 656 O O . GLY A 1 86 ? 5.091 -11.293 8.409 1.00 96.06 86 GLY A O 1
ATOM 657 N N . ILE A 1 87 ? 3.863 -10.394 6.770 1.00 95.81 87 ILE A N 1
ATOM 658 C CA . ILE A 1 87 ? 2.925 -9.759 7.708 1.00 95.81 87 ILE A CA 1
ATOM 659 C C . ILE A 1 87 ? 2.120 -10.821 8.452 1.00 95.81 87 ILE A C 1
ATOM 661 O O . ILE A 1 87 ? 2.017 -10.744 9.670 1.00 95.81 87 ILE A O 1
ATOM 665 N N . ARG A 1 88 ? 1.591 -11.836 7.761 1.00 95.94 88 ARG A N 1
ATOM 666 C CA . ARG A 1 88 ? 0.837 -12.928 8.394 1.00 95.94 88 ARG A CA 1
ATOM 667 C C . ARG A 1 88 ? 1.656 -13.666 9.454 1.00 95.94 88 ARG A C 1
ATOM 669 O O . ARG A 1 88 ? 1.090 -14.103 10.451 1.00 95.94 88 ARG A O 1
ATOM 676 N N . GLU A 1 89 ? 2.959 -13.823 9.241 1.00 96.31 89 GLU A N 1
ATOM 677 C CA . GLU A 1 89 ? 3.846 -14.501 10.186 1.00 96.31 89 GLU A CA 1
ATOM 678 C C . GLU A 1 89 ? 4.157 -13.662 11.433 1.00 96.31 89 GLU A C 1
ATOM 680 O O . GLU A 1 89 ? 4.205 -14.214 12.539 1.00 96.31 89 GLU A O 1
ATOM 685 N N . GLU A 1 90 ? 4.371 -12.355 11.259 1.00 96.56 90 GLU A N 1
ATOM 686 C CA . GLU A 1 90 ? 4.847 -11.452 12.312 1.00 96.56 90 GLU A CA 1
ATOM 687 C C . GLU A 1 90 ? 3.724 -10.746 13.084 1.00 96.56 90 GLU A C 1
ATOM 689 O O . GLU A 1 90 ? 3.915 -10.385 14.250 1.00 96.56 90 GLU A O 1
ATOM 694 N N . ILE A 1 91 ? 2.566 -10.514 12.459 1.00 95.44 91 ILE A N 1
ATOM 695 C CA . ILE A 1 91 ? 1.460 -9.778 13.077 1.00 95.44 91 ILE A CA 1
ATOM 696 C C . ILE A 1 91 ? 0.986 -10.504 14.348 1.00 95.44 91 ILE A C 1
ATOM 698 O O . ILE A 1 91 ? 0.858 -11.727 14.380 1.00 95.44 91 ILE A O 1
ATOM 702 N N . GLY A 1 92 ? 0.804 -9.755 15.436 1.00 93.94 92 GLY A N 1
ATOM 703 C CA . GLY A 1 92 ? 0.438 -10.311 16.746 1.00 93.94 92 GLY A CA 1
ATOM 704 C C . GLY A 1 92 ? 1.592 -10.946 17.532 1.00 93.94 92 GLY A C 1
ATOM 705 O O . GLY A 1 92 ? 1.446 -11.150 18.733 1.00 93.94 92 GLY A O 1
ATOM 706 N N . LYS A 1 93 ? 2.750 -11.199 16.905 1.00 96.88 93 LYS A N 1
ATOM 707 C CA . LYS A 1 93 ? 3.986 -11.637 17.586 1.00 96.88 93 LYS A CA 1
ATOM 708 C C . LYS A 1 93 ? 4.979 -10.495 17.766 1.00 96.88 93 LYS A C 1
ATOM 710 O O . LYS A 1 93 ? 5.659 -10.423 18.783 1.00 96.88 93 LYS A O 1
ATOM 715 N N . ASN A 1 94 ? 5.060 -9.612 16.774 1.00 95.56 94 ASN A N 1
ATOM 716 C CA . ASN A 1 94 ? 5.901 -8.428 16.798 1.00 95.56 94 ASN A CA 1
ATOM 717 C C . ASN A 1 94 ? 5.034 -7.173 17.052 1.00 95.56 94 ASN A C 1
ATOM 719 O O . ASN A 1 94 ? 4.247 -6.801 16.174 1.00 95.56 94 ASN A O 1
ATOM 723 N N . PRO A 1 95 ? 5.176 -6.489 18.205 1.00 94.06 95 PRO A N 1
ATOM 724 C CA . PRO A 1 95 ? 4.439 -5.258 18.514 1.00 94.06 95 PRO A CA 1
ATOM 725 C 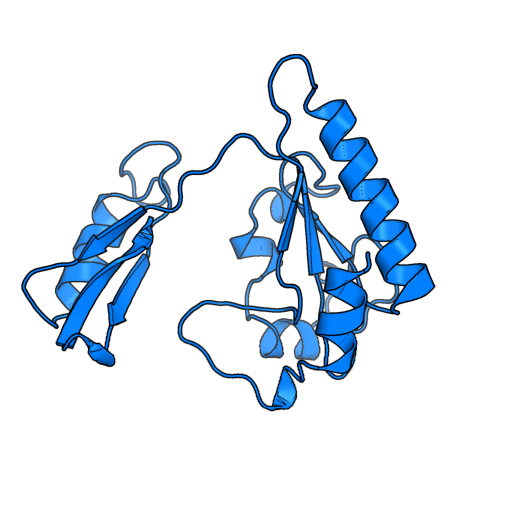C . PRO A 1 95 ? 4.625 -4.130 17.486 1.00 94.06 95 PRO A C 1
ATOM 727 O O . PRO A 1 95 ? 3.700 -3.349 17.241 1.00 94.06 95 PRO A O 1
ATOM 730 N N . ASP A 1 96 ? 5.778 -4.072 16.814 1.00 92.81 96 ASP A N 1
ATOM 731 C CA . ASP A 1 96 ? 6.056 -3.066 15.777 1.00 92.81 96 ASP A CA 1
ATOM 732 C C . ASP A 1 96 ? 5.175 -3.265 14.534 1.00 92.81 96 ASP A C 1
ATOM 734 O O . ASP A 1 96 ? 4.920 -2.334 13.762 1.00 92.81 96 ASP A O 1
ATOM 738 N N . ARG A 1 97 ? 4.646 -4.481 14.371 1.00 94.88 97 ARG A N 1
ATOM 739 C CA . ARG A 1 97 ? 3.812 -4.903 13.243 1.00 94.88 97 ARG A CA 1
ATOM 740 C C . ARG A 1 97 ? 2.320 -4.835 13.545 1.00 94.88 97 ARG A C 1
ATOM 742 O O . ARG A 1 97 ? 1.530 -5.122 12.653 1.00 94.88 97 ARG A O 1
ATOM 749 N N . ALA A 1 98 ? 1.915 -4.420 14.746 1.00 96.88 98 ALA A N 1
ATOM 750 C CA . ALA A 1 98 ? 0.506 -4.220 15.084 1.00 96.88 98 ALA A CA 1
ATOM 751 C C . ALA A 1 98 ? -0.142 -3.156 14.171 1.00 96.88 98 ALA A C 1
ATOM 753 O O . ALA A 1 98 ? 0.469 -2.107 13.963 1.00 96.88 98 ALA A O 1
ATOM 754 N N . PRO A 1 99 ? -1.344 -3.369 13.616 1.00 97.88 99 PRO A N 1
ATOM 755 C CA . PRO A 1 99 ? -2.003 -2.382 12.762 1.00 97.88 99 PRO A CA 1
ATOM 756 C C . PRO A 1 99 ? -2.389 -1.115 13.539 1.00 97.88 99 PRO A C 1
ATOM 758 O O . PRO A 1 99 ? -2.369 -1.086 14.768 1.00 97.88 99 PRO A O 1
ATOM 761 N N . ASP A 1 100 ? -2.698 -0.039 12.817 1.00 98.25 100 ASP A N 1
ATOM 762 C CA . ASP A 1 100 ? -3.205 1.202 13.419 1.00 98.25 100 ASP A CA 1
ATOM 763 C C . ASP A 1 100 ? -4.682 1.087 13.805 1.00 98.25 100 ASP A C 1
ATOM 765 O O . ASP A 1 100 ? -5.121 1.741 14.752 1.00 98.25 100 ASP A O 1
ATOM 769 N N . VAL A 1 101 ? -5.435 0.265 13.068 1.00 98.56 101 VAL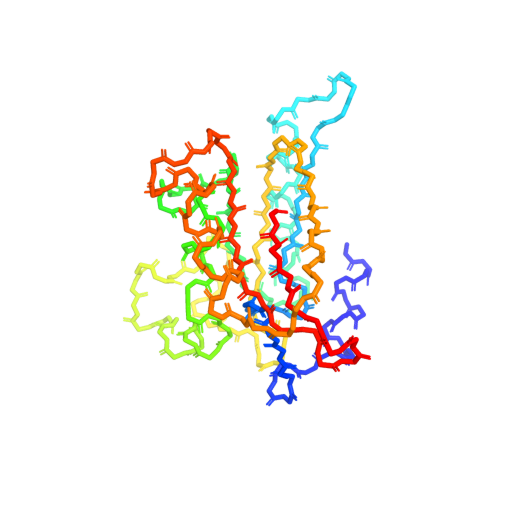 A N 1
ATOM 770 C CA . VAL A 1 101 ? -6.847 -0.031 13.322 1.00 98.56 101 VAL A CA 1
ATOM 771 C C . VAL A 1 101 ? -7.084 -1.531 13.170 1.00 98.56 101 VAL A C 1
ATOM 773 O O . VAL A 1 101 ? -6.678 -2.140 12.176 1.00 98.56 101 VAL A O 1
ATOM 776 N N . GLY A 1 102 ? -7.786 -2.098 14.148 1.00 97.75 102 GLY A N 1
ATOM 777 C CA . GLY A 1 102 ? -8.189 -3.498 14.178 1.00 97.75 102 GLY A CA 1
ATOM 778 C C . GLY A 1 102 ? -7.278 -4.410 14.989 1.00 97.75 102 GLY A C 1
ATOM 779 O O . GLY A 1 102 ? -6.335 -3.969 15.644 1.00 97.75 102 GLY A O 1
ATOM 780 N N . GLU A 1 103 ? -7.602 -5.699 14.981 1.00 96.25 103 GLU A N 1
ATOM 781 C CA . GLU A 1 103 ? -6.823 -6.711 15.690 1.00 96.25 103 GLU A CA 1
ATOM 782 C C . GLU A 1 103 ? -5.466 -6.951 15.025 1.00 96.25 103 GLU A C 1
ATOM 784 O O . GLU A 1 103 ? -5.319 -6.861 13.807 1.00 96.25 103 GLU A O 1
ATOM 789 N N . SER A 1 104 ? -4.473 -7.344 15.825 1.00 97.06 104 SER A N 1
ATOM 790 C CA . SER A 1 104 ? -3.146 -7.748 15.348 1.00 97.06 104 SER A CA 1
ATOM 791 C C . SER A 1 104 ? -3.167 -9.129 14.681 1.00 97.06 104 SER A C 1
ATOM 793 O O . SER A 1 104 ? -2.442 -10.038 15.082 1.00 97.06 104 SER A O 1
ATOM 795 N N . ARG A 1 105 ? -3.994 -9.285 13.645 1.00 96.19 105 ARG A N 1
ATOM 796 C CA . ARG A 1 105 ? -4.137 -10.489 12.826 1.00 96.19 105 ARG A CA 1
ATOM 797 C C . ARG A 1 105 ? -4.565 -10.110 11.411 1.00 96.19 105 ARG A C 1
ATOM 799 O O . ARG A 1 105 ? -5.470 -9.304 11.242 1.00 96.19 105 ARG A O 1
ATOM 806 N N . VAL A 1 106 ? -3.952 -10.718 10.392 1.00 96.94 106 VAL A N 1
ATOM 807 C CA . VAL A 1 106 ? -4.397 -10.534 9.000 1.00 96.94 106 VAL A CA 1
ATOM 808 C C . VAL A 1 106 ? -5.786 -11.125 8.776 1.00 96.94 106 VAL A C 1
ATOM 810 O O . VAL A 1 106 ? -6.146 -12.153 9.365 1.00 96.94 106 VAL A O 1
ATOM 813 N N . HIS A 1 107 ? -6.538 -10.527 7.856 1.00 98.25 107 HIS A N 1
ATOM 814 C CA . HIS A 1 107 ? -7.705 -11.192 7.301 1.00 98.25 107 HIS A CA 1
ATOM 815 C C . HIS A 1 107 ? -7.249 -12.470 6.560 1.00 98.25 107 HIS A C 1
ATOM 817 O O . HIS A 1 107 ? -6.275 -12.399 5.804 1.00 98.25 107 HIS A O 1
ATOM 823 N N . PRO A 1 108 ? -7.922 -13.630 6.733 1.00 96.31 108 PRO A N 1
ATOM 824 C CA . PRO A 1 108 ? -7.441 -14.919 6.221 1.00 96.31 108 PRO A CA 1
ATOM 825 C C . PRO A 1 108 ? -7.108 -14.940 4.724 1.00 96.31 108 PRO A C 1
ATOM 827 O O . PRO A 1 108 ? -6.057 -15.448 4.343 1.00 96.31 108 PRO A O 1
ATOM 830 N N . THR A 1 109 ? -7.982 -14.359 3.898 1.00 97.75 109 THR A N 1
ATOM 831 C CA . THR A 1 109 ? -7.849 -14.320 2.430 1.00 97.75 109 THR A CA 1
ATOM 832 C C . THR A 1 109 ? -7.478 -12.931 1.904 1.00 97.75 109 THR A C 1
ATOM 834 O O . THR A 1 109 ? -6.612 -12.809 1.050 1.00 97.75 109 THR A O 1
ATOM 837 N N . ALA A 1 110 ? -8.090 -11.867 2.432 1.00 98.12 110 ALA A N 1
ATOM 838 C CA . ALA A 1 110 ? -7.852 -10.492 1.989 1.00 98.12 110 ALA A CA 1
ATOM 839 C C . ALA A 1 110 ? -6.600 -9.799 2.564 1.00 98.12 110 ALA A C 1
ATOM 841 O O . ALA A 1 110 ? -6.233 -8.734 2.068 1.00 98.12 110 ALA A O 1
ATOM 842 N N . GLY A 1 111 ? -5.930 -10.367 3.573 1.00 98.12 111 GLY A N 1
ATOM 843 C CA . GLY A 1 111 ? -4.692 -9.814 4.131 1.00 98.12 111 GLY A CA 1
ATOM 844 C C . GLY A 1 111 ? -4.873 -8.552 4.975 1.00 98.12 111 GLY A C 1
ATOM 845 O O . GLY A 1 111 ? -5.661 -8.544 5.920 1.00 98.12 111 GLY A O 1
ATOM 846 N N . ALA A 1 112 ? -4.088 -7.515 4.684 1.00 98.44 112 ALA A N 1
ATOM 847 C CA . ALA A 1 112 ? -4.118 -6.213 5.354 1.00 98.44 112 ALA A CA 1
ATOM 848 C C . ALA A 1 112 ? -4.103 -5.076 4.325 1.00 98.44 112 ALA A C 1
ATOM 850 O O . ALA A 1 112 ? -3.633 -5.270 3.208 1.00 98.44 112 ALA A O 1
ATOM 851 N N . 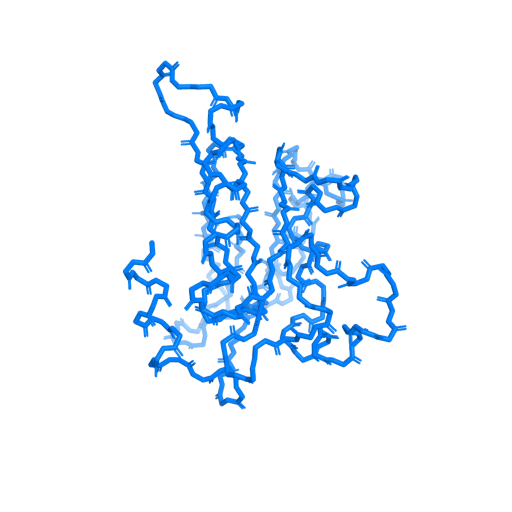VAL A 1 113 ? -4.561 -3.878 4.699 1.00 98.62 113 VAL A N 1
ATOM 852 C CA . VAL A 1 113 ? -4.590 -2.720 3.786 1.00 98.62 113 VAL A CA 1
ATOM 853 C C . VAL A 1 113 ? -3.791 -1.539 4.330 1.00 98.62 113 VAL A C 1
ATOM 855 O O . VAL A 1 113 ? -3.836 -1.236 5.522 1.00 98.62 113 VAL A O 1
ATOM 858 N N . ALA A 1 114 ? -3.069 -0.847 3.445 1.00 98.62 114 ALA A N 1
ATOM 859 C CA . ALA A 1 114 ? -2.493 0.460 3.737 1.00 98.62 114 ALA A CA 1
ATOM 860 C C . ALA A 1 114 ? -3.449 1.561 3.263 1.00 98.62 114 ALA A C 1
ATOM 862 O O . ALA A 1 114 ? -3.751 1.652 2.075 1.00 98.62 114 ALA A O 1
ATOM 863 N N . ILE A 1 115 ? -3.912 2.428 4.159 1.00 98.75 115 ILE A N 1
ATOM 864 C CA . ILE A 1 115 ? -4.776 3.565 3.807 1.00 98.75 115 ILE A CA 1
ATOM 865 C C . ILE A 1 115 ? -4.054 4.845 4.201 1.00 98.75 115 ILE A C 1
ATOM 867 O O . ILE A 1 115 ? -3.480 4.930 5.279 1.00 98.75 115 ILE A O 1
ATOM 871 N N . GLY A 1 116 ? -4.021 5.846 3.332 1.00 98.31 116 GLY A N 1
ATOM 872 C CA . GLY A 1 116 ? -3.248 7.041 3.649 1.00 98.31 116 GLY A CA 1
ATOM 873 C C . GLY A 1 116 ? -3.599 8.247 2.820 1.00 98.31 116 GLY A C 1
ATOM 874 O O . GLY A 1 116 ? -4.452 8.190 1.939 1.00 98.31 116 GLY A O 1
ATOM 875 N N . ALA A 1 117 ? -2.902 9.337 3.108 1.00 98.25 117 ALA A N 1
ATOM 876 C CA . ALA A 1 117 ? -2.954 10.568 2.342 1.00 98.25 117 ALA A CA 1
ATOM 877 C C . ALA A 1 117 ? -1.559 10.892 1.809 1.00 98.25 117 ALA A C 1
ATOM 879 O O . ALA A 1 117 ? -0.560 10.640 2.486 1.00 98.25 117 ALA A O 1
ATOM 880 N N . ARG A 1 118 ? -1.475 11.406 0.582 1.00 95.56 118 ARG A N 1
ATOM 881 C CA . ARG A 1 118 ? -0.194 11.748 -0.049 1.00 95.56 118 ARG A CA 1
ATOM 882 C C . ARG A 1 118 ? -0.371 12.752 -1.191 1.00 95.56 118 ARG A C 1
ATOM 884 O O . ARG A 1 118 ? -1.473 12.836 -1.735 1.00 95.56 118 ARG A O 1
ATOM 891 N N . PRO A 1 119 ? 0.695 13.459 -1.606 1.00 92.19 119 PRO A N 1
ATOM 892 C CA . PRO A 1 119 ? 0.683 14.203 -2.862 1.00 92.19 119 PRO A CA 1
ATOM 893 C C . PRO A 1 119 ? 0.495 13.273 -4.070 1.00 92.19 119 PRO A C 1
ATOM 895 O O . PRO A 1 119 ? 0.571 12.042 -3.965 1.00 92.19 119 PRO A O 1
ATOM 898 N N . VAL A 1 120 ? 0.267 13.879 -5.237 1.00 92.31 120 VAL A N 1
ATOM 899 C CA . VAL A 1 120 ? 0.214 13.166 -6.518 1.00 92.31 120 VAL A CA 1
ATOM 900 C C . VAL A 1 120 ? 1.495 12.351 -6.704 1.00 92.31 120 VAL A C 1
ATOM 902 O O . VAL A 1 120 ? 2.600 12.857 -6.526 1.00 92.31 120 VAL A O 1
ATOM 905 N N . LEU A 1 121 ? 1.331 11.083 -7.082 1.00 90.56 121 LEU A N 1
ATOM 906 C CA . LEU A 1 121 ? 2.422 10.200 -7.478 1.00 90.56 121 LEU A CA 1
ATOM 907 C C . LEU A 1 121 ? 2.189 9.752 -8.915 1.00 90.56 121 LEU A C 1
ATOM 909 O O . LEU A 1 121 ? 1.089 9.321 -9.260 1.00 90.56 121 LEU A O 1
ATOM 913 N N . ILE A 1 122 ? 3.244 9.802 -9.718 1.00 92.38 122 ILE A N 1
ATOM 914 C CA . ILE A 1 122 ? 3.246 9.312 -11.091 1.00 92.38 122 ILE A CA 1
ATOM 915 C C . ILE A 1 122 ? 3.934 7.950 -11.086 1.00 92.38 122 ILE A C 1
ATOM 917 O O . ILE A 1 122 ? 5.109 7.869 -10.748 1.00 92.38 122 ILE A O 1
ATOM 921 N N . ALA A 1 123 ? 3.197 6.899 -11.444 1.00 91.19 123 ALA A N 1
ATOM 922 C CA . ALA A 1 123 ? 3.785 5.594 -11.722 1.00 91.19 123 ALA A CA 1
ATOM 923 C C . ALA A 1 123 ? 4.264 5.585 -13.177 1.00 91.19 123 ALA A C 1
ATOM 925 O O . ALA A 1 123 ? 3.452 5.702 -14.099 1.00 91.19 123 ALA A O 1
ATOM 926 N N . PHE A 1 124 ? 5.570 5.474 -13.385 1.00 94.25 124 PHE A N 1
ATOM 927 C CA . PHE A 1 124 ? 6.191 5.569 -14.698 1.00 94.25 124 PHE A CA 1
ATOM 928 C C . PHE A 1 124 ? 7.084 4.362 -14.971 1.00 94.25 124 PHE A C 1
ATOM 930 O O . PHE A 1 124 ? 8.019 4.063 -14.235 1.00 94.25 124 PHE A O 1
ATOM 937 N N . ASN A 1 125 ? 6.826 3.679 -16.083 1.00 93.50 125 ASN A N 1
ATOM 938 C CA . ASN A 1 125 ? 7.541 2.467 -16.456 1.00 93.50 125 ASN A CA 1
ATOM 939 C C . ASN A 1 125 ? 8.347 2.698 -17.737 1.00 93.50 125 ASN A C 1
ATOM 941 O O . ASN A 1 125 ? 7.777 2.919 -18.805 1.00 93.50 125 ASN A O 1
ATOM 945 N N . ALA A 1 126 ? 9.671 2.592 -17.639 1.00 95.44 126 ALA A N 1
ATOM 946 C CA . ALA A 1 126 ? 10.573 2.643 -18.783 1.00 95.44 126 ALA A CA 1
ATOM 947 C C . ALA A 1 126 ? 10.938 1.221 -19.232 1.00 95.44 126 ALA A C 1
ATOM 949 O O . ALA A 1 126 ? 11.658 0.501 -18.536 1.00 95.44 126 ALA A O 1
ATOM 950 N N . TYR A 1 127 ? 10.454 0.813 -20.407 1.00 96.06 127 TYR A N 1
ATOM 951 C CA . TYR A 1 127 ? 10.828 -0.467 -21.010 1.00 96.06 127 TYR A CA 1
ATOM 952 C C . TYR A 1 127 ? 12.201 -0.378 -21.673 1.00 96.06 127 TYR A C 1
ATOM 954 O O . TYR A 1 127 ? 12.412 0.429 -22.579 1.00 96.06 127 TYR A O 1
ATOM 962 N N . LEU A 1 128 ? 13.111 -1.270 -21.295 1.00 96.50 128 LEU A N 1
ATOM 963 C CA . LEU A 1 128 ? 14.427 -1.378 -21.917 1.00 96.50 128 LEU A CA 1
ATOM 964 C C . LEU A 1 128 ? 14.342 -2.190 -23.209 1.00 96.50 128 LEU A C 1
ATOM 966 O O . LEU A 1 128 ? 13.415 -2.970 -23.407 1.00 96.50 128 LEU A O 1
ATOM 970 N N . THR A 1 129 ? 15.293 -2.019 -24.119 1.00 95.81 129 THR A N 1
ATOM 971 C CA . THR A 1 129 ? 15.391 -2.801 -25.369 1.00 95.81 129 THR A CA 1
ATOM 972 C C . THR A 1 129 ? 16.047 -4.175 -25.169 1.00 95.81 129 THR A C 1
ATOM 974 O O . THR A 1 129 ? 16.398 -4.837 -26.138 1.00 95.81 129 THR A O 1
ATOM 977 N N . THR A 1 130 ? 16.206 -4.613 -23.917 1.00 95.50 130 THR A N 1
ATOM 978 C CA . THR A 1 130 ? 16.835 -5.878 -23.509 1.00 95.50 130 THR A CA 1
ATOM 979 C C . THR A 1 130 ? 15.972 -6.582 -22.457 1.00 95.50 130 THR A C 1
ATOM 981 O O . THR A 1 130 ? 15.344 -5.880 -21.659 1.00 95.50 130 THR A O 1
ATOM 984 N N . PRO A 1 131 ? 15.935 -7.929 -22.412 1.00 95.50 131 PRO A N 1
ATOM 985 C CA . PRO A 1 131 ? 15.325 -8.694 -21.321 1.00 95.50 131 PRO A CA 1
ATOM 986 C C . PRO A 1 131 ? 16.182 -8.748 -20.044 1.00 95.50 131 PRO A C 1
ATOM 988 O O . PRO A 1 131 ? 15.723 -9.250 -19.023 1.00 95.50 131 PRO A O 1
ATOM 991 N N . ASP A 1 132 ? 17.416 -8.232 -20.061 1.00 95.88 132 ASP A N 1
ATOM 992 C CA . ASP A 1 132 ? 18.331 -8.328 -18.919 1.00 95.88 132 ASP A CA 1
ATOM 993 C C . ASP A 1 132 ? 17.868 -7.481 -17.715 1.00 95.88 132 ASP A C 1
ATOM 995 O O . ASP A 1 132 ? 18.069 -6.262 -17.628 1.00 95.88 132 ASP A O 1
ATOM 999 N N . VAL A 1 133 ? 17.281 -8.162 -16.729 1.00 96.38 133 VAL A N 1
ATOM 1000 C CA . VAL A 1 133 ? 16.830 -7.581 -15.455 1.00 96.38 133 VAL A CA 1
ATOM 1001 C C . VAL A 1 133 ? 17.996 -7.034 -14.631 1.00 96.38 133 VAL A C 1
ATOM 1003 O O . VAL A 1 133 ? 17.815 -6.102 -13.846 1.00 96.38 133 VAL A O 1
ATOM 1006 N N . GLY A 1 134 ? 19.203 -7.576 -14.793 1.00 97.56 134 GLY A N 1
ATOM 1007 C CA . GLY A 1 134 ? 20.410 -7.063 -14.158 1.00 97.56 134 GLY A CA 1
ATOM 1008 C C . GLY A 1 134 ? 20.704 -5.626 -14.583 1.00 97.56 134 GLY A C 1
ATOM 1009 O O . GLY A 1 134 ? 21.035 -4.794 -13.733 1.00 97.56 134 GLY A O 1
ATOM 1010 N N . ILE A 1 135 ? 20.499 -5.298 -15.863 1.00 97.50 135 ILE A N 1
ATOM 1011 C CA . ILE A 1 135 ? 20.609 -3.921 -16.368 1.00 97.50 135 ILE A CA 1
ATOM 1012 C C . ILE A 1 135 ? 19.516 -3.040 -15.752 1.00 97.50 135 ILE A C 1
ATOM 1014 O O . ILE A 1 135 ? 19.831 -1.984 -15.200 1.00 97.50 135 ILE A O 1
ATOM 1018 N N . ALA A 1 136 ? 18.255 -3.484 -15.749 1.00 97.56 136 ALA A N 1
ATOM 1019 C CA . ALA A 1 136 ? 17.164 -2.720 -15.135 1.00 97.56 136 ALA A CA 1
ATOM 1020 C C . ALA A 1 136 ? 17.393 -2.456 -13.638 1.00 97.56 136 ALA A C 1
ATOM 1022 O O . ALA A 1 136 ? 17.182 -1.341 -13.168 1.00 97.56 136 ALA A O 1
ATOM 1023 N N . LYS A 1 137 ? 17.888 -3.446 -12.885 1.00 96.94 137 LYS A N 1
ATOM 1024 C CA . LYS A 1 137 ? 18.227 -3.303 -11.460 1.00 96.94 137 LYS A CA 1
ATOM 1025 C C . LYS A 1 137 ? 19.366 -2.308 -11.232 1.00 96.94 137 LYS A C 1
ATOM 1027 O O . LYS A 1 137 ? 19.293 -1.527 -10.283 1.00 96.94 137 LYS A O 1
ATOM 1032 N N . LYS A 1 138 ? 20.394 -2.305 -12.092 1.00 97.69 138 LYS A N 1
ATOM 1033 C CA . LYS A 1 138 ? 21.488 -1.318 -12.038 1.00 97.69 138 LYS A CA 1
ATOM 1034 C C . LYS A 1 138 ? 20.968 0.102 -12.276 1.00 97.69 138 LYS A C 1
ATOM 1036 O O . LYS A 1 138 ? 21.283 0.986 -11.485 1.00 97.69 138 LYS A O 1
ATOM 1041 N N . ILE A 1 139 ? 20.130 0.301 -13.297 1.00 97.44 139 ILE A N 1
ATOM 1042 C CA . ILE A 1 139 ? 19.523 1.610 -13.592 1.00 97.44 139 ILE A CA 1
ATOM 1043 C C . ILE A 1 139 ? 18.620 2.052 -12.436 1.00 97.44 139 ILE A C 1
ATOM 1045 O O .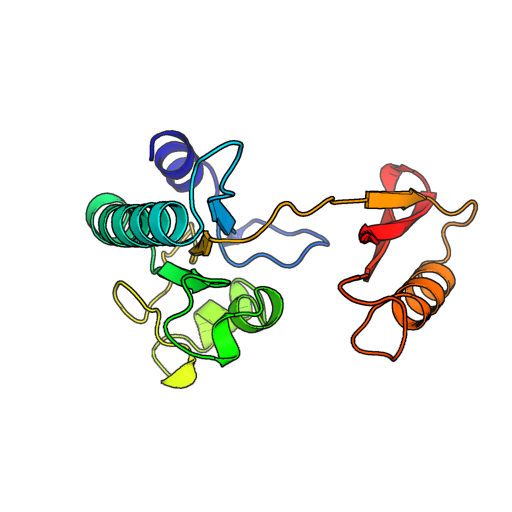 ILE A 1 139 ? 18.790 3.153 -11.925 1.00 97.44 139 ILE A O 1
ATOM 1049 N N . ALA A 1 140 ? 17.722 1.181 -11.962 1.00 97.06 140 ALA A N 1
ATOM 1050 C CA . ALA A 1 140 ? 16.838 1.468 -10.832 1.00 97.06 140 ALA A CA 1
ATOM 1051 C C . ALA A 1 140 ? 17.620 1.917 -9.585 1.00 97.06 140 ALA A C 1
ATOM 1053 O O . ALA A 1 140 ? 17.223 2.865 -8.911 1.00 97.06 140 ALA A O 1
ATOM 1054 N N . LYS A 1 141 ? 18.754 1.265 -9.289 1.00 96.75 141 LYS A N 1
ATOM 1055 C CA . LYS A 1 141 ? 19.633 1.662 -8.184 1.00 96.75 141 LYS A CA 1
ATOM 1056 C C . LYS A 1 141 ? 20.244 3.048 -8.404 1.00 96.75 141 LYS A C 1
ATOM 1058 O O . LYS A 1 141 ? 20.302 3.814 -7.456 1.00 96.75 141 LYS A O 1
ATOM 1063 N N . ALA A 1 142 ? 20.672 3.368 -9.623 1.00 97.25 142 ALA A N 1
ATOM 1064 C CA . ALA A 1 142 ? 21.284 4.658 -9.930 1.00 97.25 142 ALA A CA 1
ATOM 1065 C C . ALA A 1 142 ? 20.292 5.834 -9.867 1.00 97.25 142 ALA A C 1
ATOM 1067 O O . ALA A 1 142 ? 20.688 6.938 -9.510 1.00 97.25 142 ALA A O 1
ATOM 1068 N N . VAL A 1 143 ? 19.015 5.619 -10.210 1.00 96.81 143 VAL A N 1
ATOM 1069 C CA . VAL A 1 143 ? 18.032 6.716 -10.302 1.00 96.81 143 VAL A CA 1
ATOM 1070 C C . VAL A 1 143 ? 17.238 6.965 -9.024 1.00 96.81 143 VAL A C 1
ATOM 1072 O O . VAL A 1 143 ? 16.727 8.067 -8.855 1.00 96.81 143 VAL A O 1
ATOM 1075 N N . ARG A 1 144 ? 17.100 5.983 -8.126 1.00 95.25 144 ARG A N 1
ATOM 1076 C CA . ARG A 1 144 ? 16.240 6.129 -6.940 1.00 95.25 144 ARG A CA 1
ATOM 1077 C C . ARG A 1 144 ? 16.916 6.906 -5.809 1.00 95.25 144 ARG A C 1
ATOM 1079 O O . ARG A 1 144 ? 18.097 6.709 -5.522 1.00 95.25 144 ARG A O 1
ATOM 1086 N N . SER A 1 145 ? 16.127 7.712 -5.108 1.00 94.19 145 SER A N 1
ATOM 1087 C CA . SER A 1 145 ? 16.580 8.657 -4.081 1.00 94.19 145 SER A CA 1
ATOM 1088 C C . SER A 1 145 ? 17.408 8.008 -2.971 1.00 94.19 145 SER A C 1
ATOM 1090 O O . SER A 1 145 ? 18.470 8.508 -2.612 1.00 94.19 145 SER A O 1
ATOM 1092 N N . ARG A 1 146 ? 16.968 6.848 -2.466 1.00 89.75 146 ARG A N 1
ATOM 1093 C CA . ARG A 1 146 ? 17.617 6.134 -1.351 1.00 89.75 146 ARG A CA 1
ATOM 1094 C C . ARG A 1 146 ? 19.087 5.785 -1.612 1.00 89.75 146 ARG A C 1
ATOM 1096 O O . ARG A 1 146 ? 19.846 5.628 -0.664 1.00 89.75 146 ARG A O 1
ATOM 1103 N N . ASP A 1 147 ? 19.481 5.639 -2.872 1.00 94.50 147 ASP A N 1
ATOM 1104 C CA . ASP A 1 147 ? 20.839 5.255 -3.264 1.00 94.50 147 ASP A CA 1
ATOM 1105 C C . ASP A 1 147 ? 21.635 6.455 -3.828 1.00 94.50 147 ASP A C 1
ATOM 1107 O O . ASP A 1 147 ? 22.662 6.263 -4.474 1.00 94.50 147 ASP A O 1
ATOM 1111 N N . GLY A 1 148 ? 21.179 7.689 -3.568 1.00 94.25 148 GLY A N 1
ATOM 1112 C CA . GLY A 1 148 ? 21.833 8.929 -4.003 1.00 94.25 148 GLY A CA 1
ATOM 1113 C C . GLY A 1 148 ? 21.411 9.424 -5.389 1.00 94.25 148 GLY A C 1
ATOM 1114 O O . GLY A 1 148 ? 22.075 10.292 -5.948 1.00 94.25 148 GLY A O 1
ATOM 1115 N N . GLY A 1 149 ? 20.339 8.858 -5.953 1.00 95.38 149 GLY A N 1
ATOM 1116 C CA . GLY A 1 149 ? 19.784 9.256 -7.244 1.00 95.38 149 GLY A CA 1
ATOM 1117 C C . GLY A 1 149 ? 18.896 10.504 -7.179 1.00 95.38 149 GLY A C 1
ATOM 1118 O O . GLY A 1 149 ? 19.097 11.416 -6.380 1.00 95.38 149 GLY A O 1
ATOM 1119 N N . LEU A 1 150 ? 17.879 10.539 -8.039 1.00 95.56 150 LEU A N 1
ATOM 1120 C CA . LEU A 1 150 ? 16.937 11.650 -8.158 1.00 95.56 150 LEU A CA 1
ATOM 1121 C C . LEU A 1 150 ? 16.069 11.776 -6.896 1.00 95.56 150 LEU A C 1
ATOM 1123 O O . LEU A 1 150 ? 15.580 10.777 -6.363 1.00 95.56 150 LEU A O 1
ATOM 1127 N N . ALA A 1 151 ? 15.847 13.011 -6.441 1.00 92.69 151 ALA A N 1
ATOM 1128 C CA . ALA A 1 151 ? 15.000 13.299 -5.285 1.00 92.69 151 ALA A CA 1
ATOM 1129 C C . ALA A 1 151 ? 13.568 12.777 -5.494 1.00 92.69 151 ALA A C 1
ATOM 1131 O O . ALA A 1 151 ? 13.031 12.857 -6.597 1.00 92.69 151 ALA A O 1
ATOM 1132 N N . GLU A 1 152 ? 12.967 12.227 -4.435 1.00 90.81 152 GLU A N 1
ATOM 1133 C CA . GLU A 1 152 ? 11.605 11.657 -4.417 1.00 90.81 152 GLU A CA 1
ATOM 1134 C C . GLU A 1 152 ? 11.329 10.491 -5.392 1.00 90.81 152 GLU A C 1
ATOM 1136 O O . GLU A 1 152 ? 10.240 9.913 -5.373 1.00 90.81 152 GLU A O 1
ATOM 1141 N N . VAL A 1 153 ? 12.311 10.063 -6.195 1.00 93.31 153 VAL A N 1
ATOM 1142 C CA . VAL A 1 153 ? 12.157 8.928 -7.113 1.00 93.31 153 VAL A CA 1
ATOM 1143 C C . VAL A 1 153 ? 12.357 7.612 -6.376 1.00 93.31 153 VAL A C 1
ATOM 1145 O O . VAL A 1 153 ? 13.369 7.374 -5.713 1.00 93.31 153 VAL A O 1
ATOM 1148 N N . ARG A 1 154 ? 11.404 6.703 -6.555 1.00 91.06 154 ARG A N 1
ATOM 1149 C CA . ARG A 1 154 ? 11.516 5.295 -6.167 1.00 91.06 154 ARG A CA 1
ATOM 1150 C C . ARG A 1 154 ? 11.732 4.501 -7.444 1.00 91.06 154 ARG A C 1
ATOM 1152 O O . ARG A 1 154 ? 11.251 4.909 -8.486 1.00 91.06 154 ARG A O 1
ATOM 1159 N N . ALA A 1 155 ? 12.484 3.404 -7.388 1.00 94.31 155 ALA A N 1
ATOM 1160 C CA . ALA A 1 155 ? 12.649 2.569 -8.571 1.00 94.31 155 ALA A CA 1
ATOM 1161 C C . ALA A 1 155 ? 12.939 1.103 -8.247 1.00 94.31 155 ALA A C 1
ATOM 1163 O O . ALA A 1 155 ? 13.678 0.785 -7.303 1.00 94.31 155 ALA A O 1
ATOM 1164 N N . LEU A 1 156 ? 12.398 0.218 -9.083 1.00 92.88 156 LEU A N 1
ATOM 1165 C CA . LEU A 1 156 ? 12.648 -1.222 -9.097 1.00 92.88 156 LEU A CA 1
ATOM 1166 C C . LEU A 1 156 ? 12.864 -1.712 -10.535 1.00 92.88 156 LEU A C 1
ATOM 1168 O O . LEU A 1 156 ? 12.318 -1.157 -11.485 1.00 92.88 156 LEU A O 1
ATOM 1172 N N . GLY A 1 157 ? 13.687 -2.751 -10.684 1.00 94.56 157 GLY A N 1
ATOM 1173 C CA . GLY A 1 157 ? 13.950 -3.402 -11.966 1.00 94.56 157 GLY A CA 1
ATOM 1174 C C . GLY A 1 157 ? 13.245 -4.752 -12.042 1.00 94.56 157 GLY A C 1
ATOM 1175 O O . GLY A 1 157 ? 13.496 -5.603 -11.185 1.00 94.56 157 GLY A O 1
ATOM 1176 N N . PHE A 1 158 ? 12.414 -4.942 -13.066 1.00 92.75 158 PHE A N 1
ATOM 1177 C CA . PHE A 1 158 ? 11.607 -6.146 -13.281 1.00 92.75 158 PHE A CA 1
ATOM 1178 C C . PHE A 1 158 ? 11.842 -6.752 -14.663 1.00 92.75 158 PHE A C 1
ATOM 1180 O O . PHE A 1 158 ? 12.249 -6.057 -15.595 1.00 92.75 158 PHE A O 1
ATOM 1187 N N . GLU A 1 159 ? 11.540 -8.041 -14.790 1.00 92.25 159 GLU A N 1
ATOM 1188 C CA . GLU A 1 159 ? 11.294 -8.678 -16.082 1.00 92.25 159 GLU A CA 1
ATOM 1189 C C . GLU A 1 159 ? 9.816 -8.553 -16.437 1.00 92.25 159 GLU A C 1
ATOM 1191 O O . GLU A 1 159 ? 8.956 -8.689 -15.571 1.00 92.25 159 GLU A O 1
ATOM 1196 N N . ILE A 1 160 ? 9.520 -8.350 -17.714 1.00 91.00 160 ILE A N 1
ATOM 1197 C CA . ILE A 1 160 ? 8.175 -8.431 -18.273 1.00 91.00 160 ILE A CA 1
ATOM 1198 C C . ILE A 1 160 ? 8.190 -9.595 -19.258 1.00 91.00 160 ILE A C 1
ATOM 1200 O O . ILE A 1 160 ? 8.514 -9.423 -20.439 1.00 91.00 160 ILE A O 1
ATOM 1204 N N . LYS A 1 161 ? 7.902 -10.793 -18.740 1.00 85.88 161 LYS A N 1
ATOM 1205 C CA . LYS A 1 161 ? 8.042 -12.069 -19.461 1.00 85.88 161 LYS A CA 1
ATOM 1206 C C . LYS A 1 161 ? 7.228 -12.083 -20.748 1.00 85.88 161 LYS A C 1
ATOM 1208 O O . LYS A 1 161 ? 7.727 -12.493 -21.789 1.00 85.88 161 LYS A O 1
ATOM 1213 N N . GLU A 1 162 ? 6.018 -11.532 -20.713 1.00 88.25 162 GLU A N 1
ATOM 1214 C CA . GLU A 1 162 ? 5.100 -11.471 -21.856 1.00 88.25 162 GLU A CA 1
ATOM 1215 C C . GLU A 1 162 ? 5.650 -10.621 -23.005 1.00 88.25 162 GLU A C 1
ATOM 1217 O O . GLU A 1 162 ? 5.211 -10.749 -24.146 1.00 88.25 162 GLU A O 1
ATOM 1222 N N . ARG A 1 163 ? 6.600 -9.726 -22.712 1.00 86.75 163 ARG A N 1
ATOM 1223 C CA . ARG A 1 163 ? 7.217 -8.834 -23.697 1.00 86.75 163 ARG A CA 1
ATOM 1224 C C . ARG A 1 163 ? 8.669 -9.173 -23.989 1.00 86.75 163 ARG A C 1
ATOM 1226 O O . ARG A 1 163 ? 9.248 -8.502 -24.836 1.00 86.75 163 ARG A O 1
ATOM 1233 N N . ASN A 1 164 ? 9.248 -10.162 -23.305 1.00 92.00 164 ASN A N 1
ATOM 1234 C CA . ASN A 1 164 ? 10.676 -10.475 -23.352 1.00 92.00 164 ASN A CA 1
ATOM 1235 C C . ASN A 1 164 ? 11.553 -9.214 -23.184 1.00 92.00 164 ASN A C 1
ATOM 1237 O O . ASN A 1 164 ? 12.467 -8.946 -23.968 1.00 92.00 164 ASN A O 1
ATOM 1241 N N . ARG A 1 165 ? 11.203 -8.368 -22.204 1.00 95.50 165 ARG A N 1
ATOM 1242 C CA . ARG A 1 165 ? 11.860 -7.077 -21.940 1.00 95.50 165 ARG A CA 1
ATOM 1243 C C . ARG A 1 165 ? 12.006 -6.843 -20.446 1.00 95.50 165 ARG A C 1
ATOM 1245 O O . ARG A 1 165 ? 11.109 -7.161 -19.674 1.00 95.50 165 ARG A O 1
ATOM 1252 N N . ALA A 1 166 ? 13.095 -6.205 -20.050 1.00 96.62 166 ALA A N 1
ATOM 1253 C CA . ALA A 1 166 ? 13.258 -5.661 -18.717 1.00 96.62 166 ALA A CA 1
ATOM 1254 C C . ALA A 1 166 ? 12.623 -4.265 -18.626 1.00 96.62 166 ALA A C 1
ATOM 1256 O O . ALA A 1 166 ? 12.522 -3.528 -19.614 1.00 96.62 166 ALA A O 1
ATOM 1257 N N . GLN A 1 167 ? 12.207 -3.888 -17.424 1.00 96.50 167 GLN A N 1
ATOM 1258 C CA . GLN A 1 167 ? 11.564 -2.612 -17.132 1.00 96.50 167 GLN A CA 1
ATOM 1259 C C . GLN A 1 167 ? 12.192 -1.975 -15.896 1.00 96.50 167 GLN A C 1
ATOM 1261 O O . GLN A 1 167 ? 12.418 -2.646 -14.889 1.00 96.50 167 GLN A O 1
ATOM 1266 N N . VAL A 1 168 ? 12.405 -0.661 -15.955 1.00 96.81 168 VAL A N 1
ATOM 1267 C CA . VAL A 1 168 ? 12.607 0.170 -14.764 1.00 96.81 168 VAL A CA 1
ATOM 1268 C C . VAL A 1 168 ? 11.256 0.777 -14.401 1.00 96.81 168 VAL A C 1
ATOM 1270 O O . VAL A 1 168 ? 10.710 1.577 -15.157 1.00 96.81 168 VAL A O 1
ATOM 1273 N N . SER A 1 169 ? 10.688 0.336 -13.284 1.00 94.69 169 SER A N 1
ATOM 1274 C CA . SER A 1 169 ? 9.445 0.870 -12.727 1.00 94.69 169 SER A CA 1
ATOM 1275 C C . SER A 1 169 ? 9.773 1.941 -11.704 1.00 94.69 169 SER A C 1
ATOM 1277 O O . SER A 1 169 ? 10.586 1.669 -10.817 1.00 94.69 169 SER A O 1
ATOM 1279 N N . MET A 1 170 ? 9.168 3.119 -11.836 1.00 93.25 170 MET A N 1
ATOM 1280 C CA . MET A 1 170 ? 9.365 4.280 -10.967 1.00 93.25 170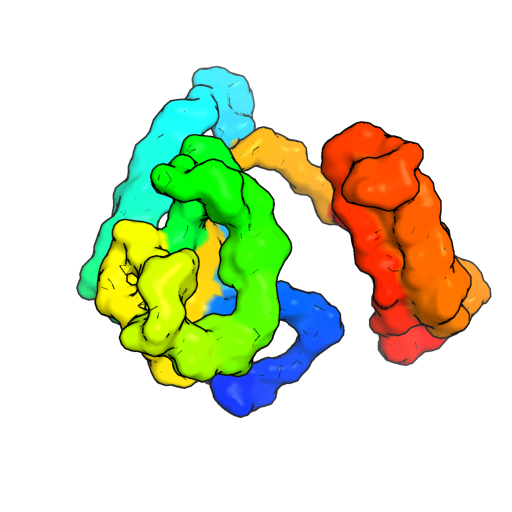 MET A CA 1
ATOM 1281 C C . MET A 1 170 ? 8.045 4.782 -10.389 1.00 93.25 170 MET A C 1
ATOM 1283 O O . MET A 1 170 ? 7.038 4.761 -11.133 1.00 93.25 170 MET A O 1
#

Foldseek 3Di:
DVVLVVLLVPFFPVPDDDPDFAFFSAGEAEDADDDPGDLVNRLVVLVVVQQCCCVPPVAFEAEEQPNHPDPQRVDSCSLRPPGNVVQQVPFPVPPVSDGPDHHSHGDRGGGHYYTYYDHDDDWDKDWDPAQDLVVLQVVQLQAAVVNPHDPPDHWHWDGDPVVNIIMIID

Secondary structure (DSSP, 8-state):
-HHHHHHHHH--TTT---SS--SBSS-EEEE---TT--HHHHHHHHHHHHHHHHHHH---EEEEETT-SSGGGSSHHHHTTTHHHHHHHHTTT-GGG--SBS-SS-BTTTB-EEEEE-S-----EEE-SS--HHHHHHHHHHHSGGGT-STT---EEEEEGGGTEEEEE-

Radius of gyration: 17.06 Å; chains: 1; bounding box: 40×42×44 Å

Organism: NCBI:txid410659

Sequence (170 aa):
MGMMTVATEVIDLTHHTGEHPRMGATDVVPFVPLGGATVEEAVRLAERLGERVWKELGIPVYLYGSAARRPERVDLPAVRKGGFEGIREEIGKNPDRAPDVGESRVHPTAGAVAIGARPVLIAFNAYLTTPDVGIAKKIAKAVRSRDGGLAEVRALGFEIKERNRAQVSM

pLDDT: mean 95.91, std 2.87, range [84.5, 98.75]

InterPro domains:
  IPR012886 Formiminotransferase, N-terminal subdomain [PF07837] (3-118)
  IPR012886 Formiminotransferase, N-terminal subdomain [SM01222] (1-119)
  IPR013802 Formiminotransferase, C-terminal subdomain [SM01221] (120-170)
  IPR022384 Formiminotransferase catalytic domain superfamily [SSF55116] (2-118)
  IPR022384 Formiminotransferase catalytic domain superfamily [SSF55116] (121-170)
  IPR037064 Formiminotransferase, N-terminal subdomain superfamily [G3DSA:3.30.990.10] (1-119)
  IPR037070 Formiminotransferase, C-terminal subdomain superfamily [G3DSA:3.30.70.670] (121-170)
  IPR051623 Formiminotransferase-cyclodeaminase [PTHR12234] (2-170)